Protein AF-A0A158JLL5-F1 (afdb_monomer_lite)

Secondary structure (DSSP, 8-state):
--HHHHHHHHHHHHTT--HHHHHHHHHHHHHHHH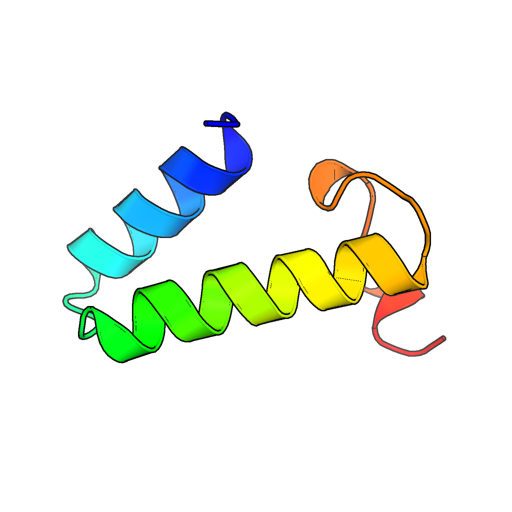HHTS-GGG--HHHH--

Sequence (50 aa):
MTPLRQRMLHDMQIRNLADNTQTSYLIQVSCFARHFRRSPELLGPEEIRA

pLDDT: mean 96.28, std 3.47, range [77.69, 98.69]

Foldseek 3Di:
DDPVLVVLLVVCVVVVNDPVVSVVVVVVLVVLCVVVVHDSVPDDPVSVVD

InterPro domains:
  IPR004107 Integrase, SAM-like, N-terminal [PF13495] (4-50)
  IPR010998 Integrase/recombinase, N-terminal [G3DSA:1.10.150.130] (2-50)
  IPR044068 Core-binding (CB) domain [PS51900] (1-50)

Organism: NCBI:txid326474

Structure (mmCIF, N/CA/C/O backbone):
data_AF-A0A158JLL5-F1
#
_entry.id   AF-A0A158JLL5-F1
#
loop_
_atom_site.group_PDB
_atom_site.id
_atom_site.type_symbol
_atom_site.label_atom_id
_atom_site.label_alt_id
_atom_site.label_comp_id
_atom_site.label_asym_id
_atom_site.label_entity_id
_atom_site.label_seq_id
_atom_site.pdbx_PDB_ins_code
_atom_site.Cartn_x
_atom_site.Cartn_y
_atom_site.Cartn_z
_atom_site.occupancy
_atom_site.B_iso_or_equiv
_atom_site.auth_seq_id
_atom_site.auth_comp_id
_atom_site.auth_asym_id
_atom_site.auth_atom_id
_atom_site.pdbx_PDB_model_num
ATOM 1 N N . MET A 1 1 ? 9.356 7.634 9.104 1.00 77.69 1 MET A N 1
ATOM 2 C CA . MET A 1 1 ? 9.189 6.331 8.421 1.00 77.69 1 MET A CA 1
ATOM 3 C C . MET A 1 1 ? 8.567 5.366 9.428 1.00 77.69 1 MET A C 1
ATOM 5 O O . MET A 1 1 ? 9.124 5.269 10.510 1.00 77.69 1 MET A O 1
ATOM 9 N N . THR A 1 2 ? 7.417 4.737 9.150 1.00 93.44 2 THR A N 1
ATOM 10 C CA . THR A 1 2 ? 6.800 3.750 10.070 1.00 93.44 2 THR A CA 1
ATOM 11 C C . THR A 1 2 ? 7.307 2.330 9.777 1.00 93.44 2 THR A C 1
ATOM 13 O O . THR A 1 2 ? 7.686 2.072 8.628 1.00 93.44 2 THR A O 1
ATOM 16 N N . PRO A 1 3 ? 7.275 1.393 10.747 1.00 96.25 3 PRO A N 1
ATOM 17 C CA . PRO A 1 3 ? 7.653 -0.003 10.508 1.00 96.25 3 PRO A CA 1
ATOM 18 C C . PRO A 1 3 ? 6.837 -0.669 9.391 1.00 96.25 3 PRO A C 1
ATOM 20 O O . PRO A 1 3 ? 7.402 -1.345 8.531 1.00 96.25 3 PRO A O 1
ATOM 23 N N . LEU A 1 4 ? 5.518 -0.432 9.330 1.00 96.00 4 LEU A N 1
ATOM 24 C CA . LEU A 1 4 ? 4.685 -0.923 8.225 1.00 96.00 4 LEU A CA 1
ATOM 25 C C . LEU A 1 4 ? 5.159 -0.399 6.862 1.00 96.00 4 LEU A C 1
ATOM 27 O O . LEU A 1 4 ? 5.307 -1.186 5.931 1.00 96.00 4 LEU A O 1
ATOM 31 N N . ARG A 1 5 ? 5.455 0.903 6.747 1.00 96.31 5 ARG A N 1
ATOM 32 C CA . ARG A 1 5 ? 5.931 1.498 5.489 1.00 96.31 5 ARG A CA 1
ATOM 33 C C . ARG A 1 5 ? 7.270 0.906 5.042 1.00 96.31 5 ARG A C 1
ATOM 35 O O . ARG A 1 5 ? 7.461 0.707 3.847 1.00 96.31 5 ARG A O 1
ATOM 42 N N . GLN A 1 6 ? 8.183 0.632 5.977 1.00 97.25 6 GLN A N 1
ATOM 43 C CA . GLN A 1 6 ? 9.472 -0.002 5.670 1.00 97.25 6 GLN A CA 1
ATOM 44 C C . GLN A 1 6 ? 9.291 -1.421 5.133 1.00 97.25 6 GLN A C 1
ATOM 46 O O . GLN A 1 6 ? 9.873 -1.744 4.103 1.00 97.25 6 GLN A O 1
ATOM 51 N N . ARG A 1 7 ? 8.447 -2.233 5.785 1.00 97.69 7 ARG A N 1
ATOM 52 C CA . ARG A 1 7 ? 8.133 -3.592 5.319 1.00 97.69 7 ARG A CA 1
ATOM 53 C C . ARG A 1 7 ? 7.524 -3.577 3.922 1.00 97.69 7 ARG A C 1
ATOM 55 O O . ARG A 1 7 ? 8.047 -4.235 3.038 1.00 97.69 7 ARG A O 1
ATOM 62 N N . MET A 1 8 ? 6.517 -2.730 3.693 1.00 97.50 8 MET A N 1
ATOM 63 C CA . MET A 1 8 ? 5.906 -2.587 2.367 1.00 97.50 8 MET A CA 1
ATOM 64 C C . MET A 1 8 ? 6.934 -2.245 1.282 1.00 97.50 8 MET A C 1
ATOM 66 O O . MET A 1 8 ? 6.921 -2.853 0.218 1.00 97.50 8 MET A O 1
ATOM 70 N N . LEU A 1 9 ? 7.821 -1.275 1.535 1.00 97.88 9 LEU A N 1
ATOM 71 C CA . LEU A 1 9 ? 8.884 -0.921 0.588 1.00 97.88 9 LEU A CA 1
ATOM 72 C C . LEU A 1 9 ? 9.808 -2.107 0.311 1.00 97.88 9 LEU A C 1
ATOM 74 O O . LEU A 1 9 ? 10.053 -2.426 -0.848 1.00 97.88 9 LEU A O 1
ATOM 78 N N . HIS A 1 10 ? 10.273 -2.775 1.363 1.00 98.31 10 HIS A N 1
ATOM 79 C CA . HIS A 1 10 ? 11.176 -3.913 1.247 1.00 98.31 10 HIS A CA 1
ATOM 80 C C . HIS A 1 10 ? 10.554 -5.071 0.452 1.00 98.31 10 HIS A C 1
ATOM 82 O O . HIS A 1 10 ? 11.179 -5.594 -0.469 1.00 98.31 10 HIS A O 1
ATOM 88 N N . ASP A 1 11 ? 9.296 -5.410 0.736 1.00 98.50 11 ASP A N 1
ATOM 89 C CA . ASP A 1 11 ? 8.570 -6.479 0.045 1.00 98.50 11 ASP A CA 1
ATOM 90 C C . ASP A 1 11 ? 8.406 -6.175 -1.452 1.00 98.50 11 ASP A C 1
ATOM 92 O O . ASP A 1 11 ? 8.542 -7.057 -2.304 1.00 98.50 11 ASP A O 1
ATOM 96 N N . MET A 1 12 ? 8.137 -4.913 -1.796 1.00 98.56 12 MET A N 1
ATOM 97 C CA . MET A 1 12 ? 8.021 -4.489 -3.191 1.00 98.56 12 MET A CA 1
ATOM 98 C C . MET A 1 12 ? 9.376 -4.457 -3.912 1.00 98.56 12 MET A C 1
ATOM 100 O O . MET A 1 12 ? 9.433 -4.807 -5.092 1.00 98.56 12 MET A O 1
ATOM 104 N N . GLN A 1 13 ? 10.457 -4.095 -3.215 1.00 98.25 13 GLN A N 1
ATOM 105 C CA . GLN A 1 13 ? 11.824 -4.142 -3.744 1.00 98.25 13 GLN A CA 1
ATOM 106 C C . GLN A 1 13 ? 12.270 -5.578 -4.038 1.00 98.25 13 GLN A C 1
ATOM 108 O O . GLN A 1 13 ? 12.764 -5.842 -5.130 1.00 98.25 13 GLN A O 1
ATOM 113 N N . ILE A 1 14 ? 12.026 -6.526 -3.121 1.00 98.56 14 ILE A N 1
ATOM 114 C CA . ILE A 1 14 ? 12.308 -7.959 -3.340 1.00 98.56 14 ILE A CA 1
ATOM 115 C C . ILE A 1 14 ? 11.574 -8.479 -4.584 1.00 98.56 14 ILE A C 1
ATOM 117 O O . ILE A 1 14 ? 12.093 -9.310 -5.328 1.00 98.56 14 ILE A O 1
ATOM 121 N N . ARG A 1 15 ? 10.365 -7.968 -4.835 1.00 98.44 15 ARG A N 1
ATOM 122 C CA . ARG A 1 15 ? 9.543 -8.310 -6.003 1.00 98.44 15 ARG A CA 1
ATOM 123 C C . ARG A 1 15 ? 9.932 -7.574 -7.289 1.00 98.44 15 ARG A C 1
ATOM 125 O O . ARG A 1 15 ? 9.258 -7.768 -8.297 1.00 98.44 15 ARG A O 1
ATOM 132 N N . ASN A 1 16 ? 10.982 -6.749 -7.272 1.00 98.38 16 ASN A N 1
ATOM 133 C CA . ASN A 1 16 ? 11.406 -5.905 -8.394 1.00 98.38 16 ASN A CA 1
ATOM 134 C C . ASN A 1 16 ? 10.270 -5.033 -8.961 1.00 98.38 16 ASN A C 1
ATOM 136 O O . ASN A 1 16 ? 10.187 -4.809 -10.170 1.00 98.38 16 ASN A O 1
ATOM 140 N N . LEU A 1 17 ? 9.367 -4.542 -8.103 1.00 98.69 17 LEU A N 1
ATOM 141 C CA . LEU A 1 17 ? 8.362 -3.581 -8.551 1.00 98.69 17 LEU A CA 1
ATOM 142 C C . LEU A 1 17 ? 9.041 -2.249 -8.866 1.00 98.69 17 LEU A C 1
ATOM 144 O O . LEU A 1 17 ? 9.833 -1.748 -8.071 1.00 98.69 17 LEU A O 1
ATOM 148 N N . ALA A 1 18 ? 8.685 -1.650 -10.000 1.00 98.56 18 ALA A N 1
ATOM 149 C CA . ALA A 1 18 ? 9.197 -0.341 -10.388 1.00 98.56 18 ALA A CA 1
ATOM 150 C C . ALA A 1 18 ? 8.898 0.735 -9.322 1.00 98.56 18 ALA A C 1
ATOM 152 O O . ALA A 1 18 ? 7.866 0.692 -8.644 1.00 98.56 18 ALA A O 1
ATOM 153 N N . ASP A 1 19 ? 9.777 1.730 -9.193 1.00 98.19 19 ASP A N 1
ATOM 154 C CA . ASP A 1 19 ? 9.690 2.768 -8.152 1.00 98.19 19 ASP A CA 1
ATOM 155 C C . ASP A 1 19 ? 8.378 3.570 -8.198 1.00 98.19 19 ASP A C 1
ATOM 157 O O . ASP A 1 19 ? 7.833 3.977 -7.165 1.00 98.19 19 ASP A O 1
ATOM 161 N N . ASN A 1 20 ? 7.822 3.758 -9.398 1.00 98.38 20 ASN A N 1
ATOM 162 C CA . ASN A 1 20 ? 6.522 4.400 -9.594 1.00 98.38 20 ASN A CA 1
ATOM 163 C C . ASN A 1 20 ? 5.369 3.561 -9.013 1.00 98.38 20 ASN A C 1
ATOM 165 O O . ASN A 1 20 ? 4.446 4.116 -8.409 1.00 98.38 20 ASN A O 1
ATOM 169 N N . THR A 1 21 ? 5.442 2.236 -9.131 1.00 98.38 21 THR A N 1
ATOM 170 C CA . THR A 1 21 ? 4.497 1.288 -8.530 1.00 98.38 21 THR A CA 1
ATOM 171 C C . THR A 1 21 ? 4.618 1.312 -7.012 1.00 98.38 21 THR A C 1
ATOM 173 O O . THR A 1 21 ? 3.605 1.462 -6.329 1.00 98.38 21 THR A O 1
ATOM 176 N N . GLN A 1 22 ? 5.846 1.262 -6.479 1.00 98.56 22 GLN A N 1
ATOM 177 C CA . GLN A 1 22 ? 6.096 1.346 -5.036 1.00 98.56 22 GLN A CA 1
ATOM 178 C C . GLN A 1 22 ? 5.489 2.621 -4.439 1.00 98.56 2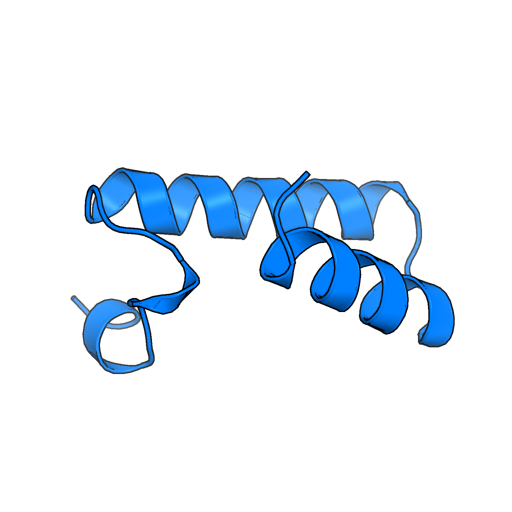2 GLN A C 1
ATOM 180 O O . GLN A 1 22 ? 4.736 2.582 -3.463 1.00 98.56 22 GLN A O 1
ATOM 185 N N . THR A 1 23 ? 5.773 3.761 -5.069 1.00 98.19 23 THR A N 1
ATOM 186 C CA . THR A 1 23 ? 5.254 5.064 -4.648 1.00 98.19 23 THR A CA 1
ATOM 187 C C . THR A 1 23 ? 3.730 5.105 -4.716 1.00 98.19 23 THR A C 1
ATOM 189 O O . THR A 1 23 ? 3.085 5.517 -3.749 1.00 98.19 23 THR A O 1
ATOM 192 N N . SER A 1 24 ? 3.144 4.626 -5.816 1.00 98.62 24 SER A N 1
ATOM 193 C CA . SER A 1 24 ? 1.690 4.590 -5.992 1.00 98.62 24 SER A CA 1
ATOM 194 C C . SER A 1 24 ? 1.012 3.764 -4.903 1.00 98.62 24 SER A C 1
ATOM 196 O O . SER A 1 24 ? 0.052 4.230 -4.295 1.00 98.62 24 SER A O 1
ATOM 198 N N . TYR A 1 25 ? 1.531 2.578 -4.586 1.00 98.31 25 TYR A N 1
ATOM 199 C CA . TYR A 1 25 ? 0.938 1.697 -3.576 1.00 98.31 25 TYR A CA 1
ATOM 200 C C . TYR A 1 25 ? 0.981 2.325 -2.178 1.00 98.31 25 TYR A C 1
ATOM 202 O O . TYR A 1 25 ? -0.010 2.296 -1.447 1.00 98.31 25 TYR A O 1
ATOM 210 N N . LEU A 1 26 ? 2.091 2.977 -1.820 1.00 97.62 26 LEU A N 1
ATOM 211 C CA . LEU A 1 26 ? 2.209 3.706 -0.555 1.00 97.62 26 LEU A CA 1
ATOM 212 C C . LEU A 1 26 ? 1.235 4.884 -0.453 1.00 97.62 26 LEU A C 1
ATOM 214 O O . LEU A 1 26 ? 0.699 5.144 0.629 1.00 97.62 26 LEU A O 1
ATOM 218 N N . ILE A 1 27 ? 1.008 5.601 -1.557 1.00 98.00 27 ILE A N 1
ATOM 219 C CA . ILE A 1 27 ? 0.008 6.672 -1.620 1.00 98.00 27 ILE A CA 1
ATOM 220 C C . ILE A 1 27 ? -1.389 6.089 -1.408 1.00 98.00 27 ILE A C 1
ATOM 222 O O . ILE A 1 27 ? -2.123 6.610 -0.571 1.00 98.00 27 ILE A O 1
ATOM 226 N N . GLN A 1 28 ? -1.743 4.994 -2.087 1.00 97.81 28 GLN A N 1
ATOM 227 C CA . GLN A 1 28 ? -3.077 4.401 -1.950 1.00 97.81 28 GLN A CA 1
ATOM 228 C C . GLN A 1 28 ? -3.354 3.909 -0.526 1.00 97.81 28 GLN A C 1
ATOM 230 O O . GLN A 1 28 ? -4.407 4.221 0.025 1.00 97.81 28 GLN A O 1
ATOM 235 N N . VAL A 1 29 ? -2.390 3.252 0.129 1.00 97.00 29 VAL A N 1
ATOM 236 C CA . VAL A 1 29 ? -2.539 2.856 1.542 1.00 97.00 29 VAL A CA 1
ATOM 237 C C . VAL A 1 29 ? -2.691 4.074 2.458 1.00 97.00 29 VAL A C 1
ATOM 239 O O . VAL A 1 29 ? -3.494 4.055 3.390 1.00 97.00 29 VAL A O 1
ATOM 242 N N . SER A 1 30 ? -1.979 5.168 2.174 1.00 96.38 30 SER A N 1
ATOM 243 C CA . SER A 1 30 ? -2.115 6.418 2.935 1.00 96.38 30 SER A CA 1
ATOM 244 C C . SER A 1 30 ? -3.492 7.066 2.735 1.00 96.38 30 SER A C 1
ATOM 246 O O . SER A 1 30 ? -4.085 7.566 3.689 1.00 96.38 30 SER A O 1
ATOM 248 N N . CYS A 1 31 ? -4.026 7.041 1.511 1.00 97.75 31 CYS A N 1
ATOM 249 C CA . CYS A 1 31 ? -5.372 7.520 1.199 1.00 97.75 31 CYS A CA 1
ATOM 250 C C . CYS A 1 31 ? -6.452 6.683 1.893 1.00 97.75 31 CYS A C 1
ATOM 252 O O . CYS A 1 31 ? -7.369 7.258 2.478 1.00 97.75 31 CYS A O 1
ATOM 254 N N . PHE A 1 32 ? -6.312 5.357 1.884 1.00 97.25 32 PHE A N 1
ATOM 255 C CA . PHE A 1 32 ? -7.205 4.433 2.581 1.00 97.25 32 PHE A CA 1
ATOM 256 C C . PHE A 1 32 ? -7.219 4.698 4.093 1.00 97.25 32 PHE A C 1
ATOM 258 O O . PHE A 1 32 ? -8.274 4.932 4.678 1.00 97.25 32 PHE A O 1
ATOM 265 N N . ALA A 1 33 ? -6.040 4.812 4.710 1.00 97.12 33 ALA A N 1
ATOM 266 C CA . ALA A 1 33 ? -5.905 5.189 6.117 1.00 97.12 33 ALA A CA 1
ATOM 267 C C . ALA A 1 33 ? -6.572 6.531 6.447 1.00 97.12 33 ALA A C 1
ATOM 269 O O . ALA A 1 33 ? -7.266 6.673 7.457 1.00 97.12 33 ALA A O 1
ATOM 270 N N . ARG A 1 34 ? -6.397 7.521 5.563 1.00 9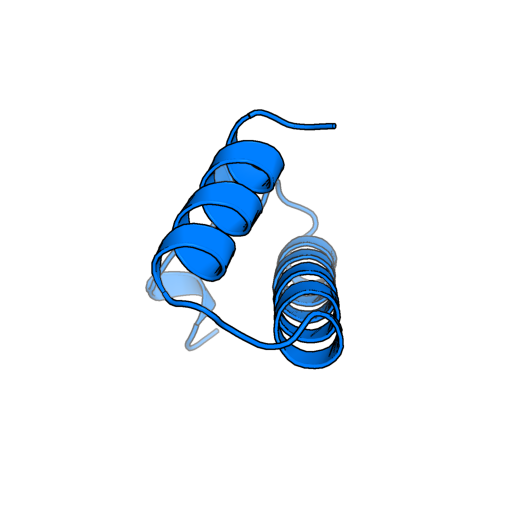7.50 34 ARG A N 1
ATOM 271 C CA . ARG A 1 34 ? -6.992 8.850 5.715 1.00 97.50 34 ARG A CA 1
ATOM 272 C C . ARG A 1 34 ? -8.518 8.817 5.645 1.00 97.50 34 ARG A C 1
ATOM 274 O O . ARG A 1 34 ? -9.142 9.559 6.396 1.00 97.50 34 ARG A O 1
ATOM 281 N N . HIS A 1 35 ? -9.104 7.971 4.798 1.00 97.50 35 HIS A N 1
ATOM 282 C CA . HIS A 1 35 ? -10.558 7.819 4.699 1.00 97.50 35 HIS A CA 1
ATOM 283 C C . HIS A 1 35 ? -11.173 7.401 6.046 1.00 97.50 35 HIS A C 1
ATOM 285 O O . HIS A 1 35 ? -12.103 8.044 6.528 1.00 97.50 35 HIS A O 1
ATOM 291 N N . PHE A 1 36 ? -10.578 6.411 6.716 1.00 97.62 36 PHE A N 1
ATOM 292 C CA . PHE A 1 3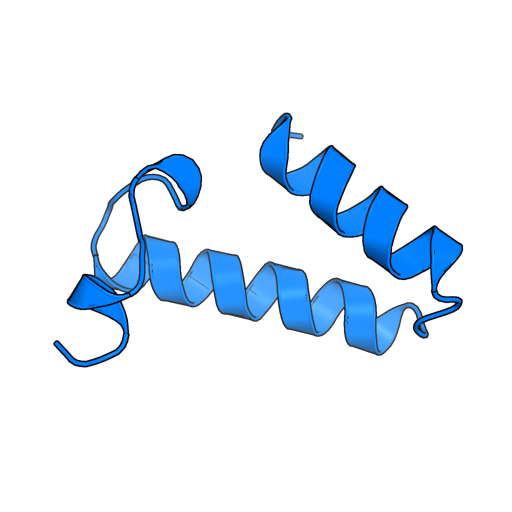6 ? -11.047 5.927 8.022 1.00 97.62 36 PHE A CA 1
ATOM 293 C C . PHE A 1 36 ? -10.499 6.711 9.220 1.00 97.62 36 PHE A C 1
ATOM 295 O O . PHE A 1 36 ? -10.901 6.452 10.354 1.00 97.62 36 PHE A O 1
ATOM 302 N N . ARG A 1 37 ? -9.583 7.666 8.995 1.00 97.06 37 ARG A N 1
ATOM 303 C CA . ARG A 1 37 ? -8.873 8.431 10.041 1.00 97.06 37 ARG A CA 1
ATOM 304 C C . ARG A 1 37 ? -8.212 7.525 11.090 1.00 97.06 37 ARG A C 1
ATOM 306 O O . ARG A 1 37 ? -8.191 7.840 12.278 1.00 97.06 37 ARG A O 1
ATOM 313 N N . ARG A 1 38 ? -7.672 6.390 10.647 1.00 96.44 38 ARG A N 1
ATOM 314 C CA . ARG A 1 38 ? -7.034 5.366 11.489 1.00 96.44 38 ARG A CA 1
ATOM 315 C C . ARG A 1 38 ? -5.679 4.986 10.907 1.00 96.44 38 ARG A C 1
ATOM 317 O O . ARG A 1 38 ? -5.432 5.171 9.718 1.00 96.44 38 ARG A O 1
ATOM 324 N N . SER A 1 39 ? -4.793 4.453 11.750 1.00 95.50 39 SER A N 1
ATOM 325 C CA . SER A 1 39 ? -3.529 3.881 11.273 1.00 95.50 39 SER A CA 1
ATOM 326 C C . SER A 1 39 ? -3.816 2.761 10.262 1.00 95.50 3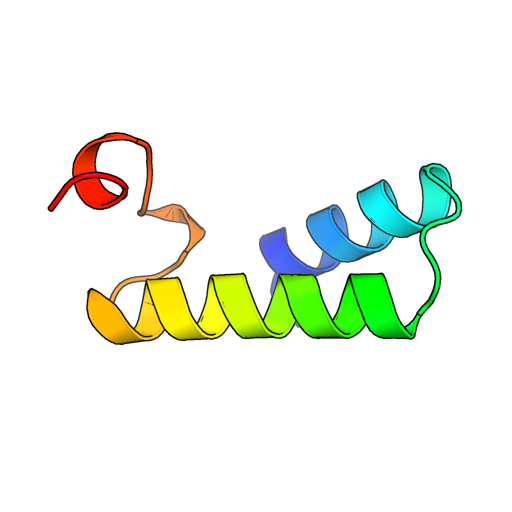9 SER A C 1
ATOM 328 O O . SER A 1 39 ? -4.696 1.945 10.540 1.00 95.50 39 SER A O 1
ATOM 330 N N . PRO A 1 40 ? -3.073 2.659 9.142 1.00 95.69 40 PRO A N 1
ATOM 331 C CA . PRO A 1 40 ? -3.203 1.536 8.210 1.00 95.69 40 PRO A CA 1
ATOM 332 C C . PRO A 1 40 ? -2.926 0.174 8.866 1.00 95.69 40 PRO A C 1
ATOM 334 O O . PRO A 1 40 ? -3.387 -0.839 8.363 1.00 95.69 40 PRO A O 1
ATOM 337 N N . GLU A 1 41 ? -2.222 0.138 10.003 1.00 95.62 41 GLU A N 1
ATOM 338 C CA . GLU A 1 41 ? -2.016 -1.086 10.796 1.00 95.62 41 GLU A CA 1
ATOM 339 C C . GLU A 1 41 ? -3.298 -1.592 11.478 1.00 95.62 41 GLU A C 1
ATOM 341 O O . GLU A 1 41 ? -3.343 -2.732 11.927 1.00 95.62 41 GLU A O 1
ATOM 346 N N . LEU A 1 42 ? -4.330 -0.748 11.570 1.00 95.62 42 LEU A N 1
ATOM 347 C CA . LEU A 1 42 ? -5.613 -1.059 12.202 1.00 95.62 42 LEU A CA 1
ATOM 348 C C . LEU A 1 42 ? -6.734 -1.296 11.188 1.00 95.62 42 LEU A C 1
ATOM 350 O O . LEU A 1 42 ? -7.884 -1.400 11.607 1.00 95.62 42 LEU A O 1
ATOM 354 N N . LEU A 1 43 ? -6.433 -1.293 9.890 1.00 95.75 43 LEU A N 1
ATOM 355 C CA . LEU A 1 43 ? -7.420 -1.425 8.822 1.00 95.75 43 LEU A CA 1
ATOM 356 C C . LEU A 1 43 ? -7.228 -2.751 8.098 1.00 95.75 43 LEU A C 1
ATOM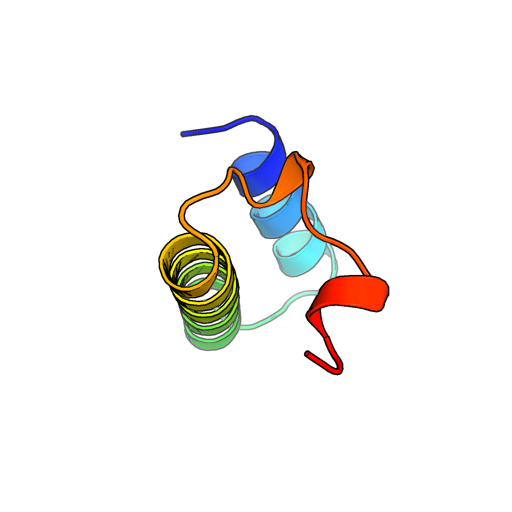 358 O O . LEU A 1 43 ? -6.098 -3.168 7.840 1.00 95.75 43 LEU A O 1
ATOM 362 N N . GLY A 1 44 ? -8.334 -3.404 7.765 1.00 92.25 44 GLY A N 1
ATOM 363 C CA . GLY A 1 44 ? -8.328 -4.736 7.186 1.00 92.25 44 GLY A CA 1
ATOM 364 C C . GLY A 1 44 ? -9.494 -4.969 6.229 1.00 92.25 44 GLY A C 1
ATOM 365 O O . GLY A 1 44 ? -10.064 -4.017 5.698 1.00 92.25 44 GLY A O 1
ATOM 366 N N . PRO A 1 45 ? -9.843 -6.242 5.974 1.00 93.44 45 PRO A N 1
ATOM 367 C CA . PRO A 1 45 ? -10.869 -6.617 5.002 1.00 93.44 45 PRO A CA 1
ATOM 368 C C . PRO A 1 45 ? -12.253 -6.009 5.244 1.00 93.44 45 PRO A C 1
ATOM 370 O O . PRO A 1 45 ? -12.965 -5.750 4.277 1.00 93.44 45 PRO A O 1
ATOM 373 N N . GLU A 1 46 ? -12.615 -5.751 6.501 1.00 94.25 46 GLU A N 1
ATOM 374 C CA . GLU A 1 46 ? -13.897 -5.128 6.850 1.00 94.25 46 GLU A CA 1
ATOM 375 C C . GLU A 1 46 ? -14.017 -3.723 6.243 1.00 94.25 46 GLU A C 1
ATOM 377 O O . GLU A 1 46 ? -15.033 -3.378 5.645 1.00 94.25 46 GLU A O 1
ATOM 382 N N . GLU A 1 47 ? -12.942 -2.934 6.292 1.00 95.44 47 GLU A N 1
ATOM 383 C CA . GLU A 1 47 ? -12.906 -1.587 5.721 1.00 95.44 47 GLU A CA 1
ATOM 384 C C . GLU A 1 47 ? -12.738 -1.561 4.193 1.00 95.44 47 GLU A C 1
ATOM 386 O O . GLU A 1 47 ? -12.915 -0.514 3.577 1.00 95.44 47 GLU A O 1
ATOM 391 N N . ILE A 1 48 ? -12.432 -2.694 3.549 1.00 91.44 48 ILE A N 1
ATOM 392 C CA . ILE A 1 48 ? -12.337 -2.772 2.079 1.00 91.44 48 ILE A CA 1
ATOM 393 C C . ILE A 1 48 ? -13.722 -2.640 1.422 1.00 91.44 48 ILE A C 1
ATOM 395 O O . ILE A 1 48 ? -13.811 -2.227 0.266 1.00 91.44 48 ILE A O 1
ATOM 399 N N . ARG A 1 49 ? -14.797 -3.007 2.132 1.00 91.19 49 ARG A N 1
ATOM 400 C CA . ARG A 1 49 ? -16.176 -3.030 1.607 1.00 91.19 49 ARG A CA 1
ATOM 401 C C . ARG A 1 49 ? -17.116 -2.007 2.255 1.00 91.19 49 ARG A C 1
ATOM 403 O O . ARG A 1 49 ? -18.300 -2.021 1.922 1.00 91.19 49 ARG A O 1
ATOM 410 N N . ALA A 1 50 ? -16.614 -1.203 3.190 1.00 87.94 50 ALA A N 1
ATOM 411 C CA . ALA A 1 50 ? -17.369 -0.142 3.857 1.00 87.94 50 ALA A CA 1
ATOM 412 C C . ALA A 1 50 ? -17.614 1.044 2.914 1.00 87.94 50 ALA A C 1
ATOM 414 O O . ALA A 1 50 ? -18.716 1.629 3.005 1.00 87.94 50 ALA A O 1
#

Radius of gyration: 11.54 Å; chains: 1; bounding box: 30×17×23 Å